Protein AF-A0A2G2WI72-F1 (afdb_monomer_lite)

InterPro domains:
  IPR027417 P-loop containing nucleoside triphosphate hydrolase [G3DSA:3.40.50.300] (1-99)
  IPR027417 P-loop containing nucleoside triphosphate hydrolase [SSF52540] (13-87)
  IPR039904 TPR and ankyrin repeat-containing protein 1 [PTHR21529] (2-88)
  IPR041679 DNA2/NAM7 helicase-like, C-terminal [PF13087] (6-86)
  IPR047187 Upf1-like, C-terminal helicase domain [cd18808] (2-86)

Radius of gyration: 16.81 Å; chains: 1; bounding box: 55×26×48 Å

Organism: Capsicum baccatum (NCBI:txid33114)

Sequence (101 aa):
MEDVGHSRRNMVEVALVMKMVHNLFKAWSGSRKKLNIGVISPYTAQVLAIKGKLGRRYNDLENFEVKVKSVDGFQGREEDIILISTGSALSMDSWQQANIN

Structure (mmCIF, N/CA/C/O backbone):
data_AF-A0A2G2WI72-F1
#
_entry.id   AF-A0A2G2WI72-F1
#
loop_
_atom_site.group_PDB
_atom_site.id
_atom_site.type_symbol
_atom_site.label_atom_id
_atom_site.label_alt_id
_atom_site.label_comp_id
_atom_site.label_asym_id
_atom_site.label_entity_id
_atom_site.label_seq_id
_atom_site.pdbx_PDB_ins_code
_atom_site.Cartn_x
_atom_site.Cartn_y
_atom_site.Cartn_z
_atom_site.occupancy
_atom_site.B_iso_or_equiv
_atom_site.auth_seq_id
_atom_site.auth_comp_id
_atom_site.auth_asym_id
_atom_site.auth_atom_id
_atom_site.pdbx_PDB_model_num
ATOM 1 N N . MET A 1 1 ? 10.439 4.820 -34.956 1.00 37.31 1 MET A N 1
ATOM 2 C CA . MET A 1 1 ? 11.045 5.398 -33.738 1.00 37.31 1 MET A CA 1
ATOM 3 C C . MET A 1 1 ? 10.361 4.730 -32.563 1.00 37.31 1 MET A C 1
ATOM 5 O O . MET A 1 1 ? 9.339 5.207 -32.094 1.00 37.31 1 MET A O 1
ATOM 9 N N . GLU A 1 2 ? 10.859 3.556 -32.195 1.00 42.09 2 GLU A N 1
ATOM 10 C CA . GLU A 1 2 ? 10.332 2.727 -31.114 1.00 42.09 2 GLU A CA 1
ATOM 11 C C . GLU A 1 2 ? 11.452 2.593 -30.093 1.00 42.09 2 GLU A C 1
ATOM 13 O O . GLU A 1 2 ? 12.451 1.943 -30.376 1.00 42.09 2 GLU A O 1
ATOM 18 N N . ASP A 1 3 ? 11.318 3.263 -28.952 1.00 46.31 3 ASP A N 1
ATOM 19 C CA . ASP A 1 3 ? 12.172 2.995 -27.795 1.00 46.31 3 ASP A CA 1
ATOM 20 C C . ASP A 1 3 ? 11.423 3.355 -26.502 1.00 46.31 3 ASP A C 1
ATOM 22 O O . ASP A 1 3 ? 11.771 4.256 -25.740 1.00 46.31 3 ASP A O 1
ATOM 26 N N . VAL A 1 4 ? 10.287 2.683 -26.288 1.00 47.56 4 VAL A N 1
ATOM 27 C CA . VAL A 1 4 ? 9.626 2.660 -24.978 1.00 47.56 4 VAL A CA 1
ATOM 28 C C . VAL A 1 4 ? 10.180 1.448 -24.247 1.00 47.56 4 VAL A C 1
ATOM 30 O O . VAL A 1 4 ? 9.675 0.334 -24.382 1.00 47.56 4 VAL A O 1
ATOM 33 N N . GLY A 1 5 ? 11.263 1.689 -23.508 1.00 41.78 5 GLY A N 1
ATOM 34 C CA . GLY A 1 5 ? 12.007 0.694 -22.749 1.00 41.78 5 GLY A CA 1
ATOM 35 C C . GLY A 1 5 ? 11.109 -0.306 -22.020 1.00 41.78 5 GLY A C 1
ATOM 36 O O . GLY A 1 5 ? 10.225 0.048 -21.232 1.00 41.78 5 GLY A O 1
ATOM 37 N N . HIS A 1 6 ? 11.369 -1.584 -22.284 1.00 44.88 6 HIS A N 1
ATOM 38 C CA . HIS A 1 6 ? 10.721 -2.742 -21.684 1.00 44.88 6 HIS A CA 1
ATOM 39 C C . HIS A 1 6 ? 11.044 -2.847 -20.182 1.00 44.88 6 HIS A C 1
ATOM 41 O O . HIS A 1 6 ? 11.781 -3.729 -19.746 1.00 44.88 6 HIS A O 1
ATOM 47 N N . SER A 1 7 ? 10.489 -1.962 -19.351 1.00 56.22 7 SER A N 1
ATOM 48 C CA . SER A 1 7 ? 10.547 -2.124 -17.897 1.00 56.22 7 SER A CA 1
ATOM 49 C C . SER A 1 7 ? 9.725 -3.361 -17.517 1.00 56.22 7 SER A C 1
ATOM 51 O O . SER A 1 7 ? 8.489 -3.353 -17.538 1.00 56.22 7 SER A O 1
ATOM 53 N N . ARG A 1 8 ? 10.424 -4.467 -17.234 1.00 61.47 8 ARG A N 1
ATOM 54 C CA . ARG A 1 8 ? 9.830 -5.740 -16.814 1.00 61.47 8 ARG A CA 1
ATOM 55 C C . ARG A 1 8 ? 9.110 -5.529 -15.483 1.00 61.47 8 ARG A C 1
ATOM 57 O O . ARG A 1 8 ? 9.735 -5.304 -14.452 1.00 61.47 8 ARG A O 1
ATOM 64 N N . ARG A 1 9 ? 7.780 -5.609 -15.495 1.00 67.38 9 ARG A N 1
ATOM 65 C CA . ARG A 1 9 ? 6.971 -5.625 -14.270 1.00 67.38 9 ARG A CA 1
ATOM 66 C C . ARG A 1 9 ? 7.008 -7.029 -13.684 1.00 67.38 9 ARG A C 1
ATOM 68 O O . ARG A 1 9 ? 6.694 -7.991 -14.388 1.00 67.38 9 ARG A O 1
ATOM 75 N N . ASN A 1 10 ? 7.353 -7.159 -12.408 1.00 79.06 10 ASN A N 1
ATOM 76 C CA . ASN A 1 10 ? 7.315 -8.453 -11.741 1.00 79.06 10 ASN A CA 1
ATOM 77 C C . ASN A 1 10 ? 5.885 -8.741 -11.270 1.00 79.06 10 ASN A C 1
ATOM 79 O O . ASN A 1 10 ? 5.464 -8.309 -10.196 1.00 79.06 10 ASN A O 1
ATOM 83 N N . MET A 1 11 ? 5.126 -9.477 -12.084 1.00 83.25 11 MET A N 1
ATOM 84 C CA . MET A 1 11 ? 3.727 -9.805 -11.793 1.00 83.25 11 MET A CA 1
ATOM 85 C C . MET A 1 11 ? 3.552 -10.725 -10.574 1.00 83.25 11 MET A C 1
ATOM 87 O O . MET A 1 11 ? 2.465 -10.728 -9.989 1.00 83.25 11 MET A O 1
ATOM 91 N N . VAL A 1 12 ? 4.599 -11.456 -10.165 1.00 84.38 12 VAL A N 1
ATOM 92 C CA . VAL A 1 12 ? 4.614 -12.240 -8.918 1.00 84.38 12 VAL A CA 1
ATOM 93 C C . VAL A 1 12 ? 4.614 -11.300 -7.718 1.00 84.38 12 VAL A C 1
ATOM 95 O O . VAL A 1 12 ? 3.766 -11.433 -6.838 1.00 84.38 12 VAL A O 1
ATOM 98 N N . GLU A 1 13 ? 5.488 -10.292 -7.720 1.00 82.94 13 GLU A N 1
ATOM 99 C CA . GLU A 1 13 ? 5.491 -9.258 -6.679 1.00 82.94 13 GLU A CA 1
ATOM 100 C C . GLU A 1 13 ? 4.167 -8.495 -6.639 1.00 82.94 13 GLU A C 1
ATOM 102 O O . GLU A 1 13 ? 3.620 -8.286 -5.560 1.00 82.94 13 GLU A O 1
ATOM 107 N N . VAL A 1 14 ? 3.588 -8.150 -7.797 1.00 86.50 14 VAL A N 1
ATOM 108 C CA . VAL A 1 14 ? 2.257 -7.521 -7.83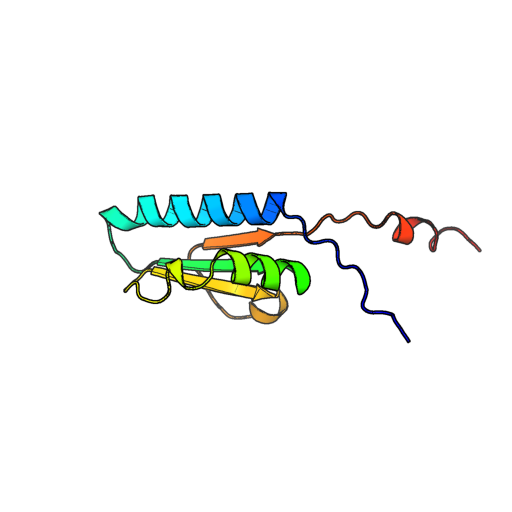9 1.00 86.50 14 VAL A CA 1
ATOM 109 C C . VAL A 1 14 ? 1.217 -8.422 -7.165 1.00 86.50 14 VAL A C 1
ATOM 111 O O . VAL A 1 14 ? 0.426 -7.946 -6.355 1.00 86.50 14 VAL A O 1
ATOM 114 N N . ALA A 1 15 ? 1.198 -9.723 -7.470 1.00 88.81 15 ALA A N 1
ATOM 115 C CA . ALA A 1 15 ? 0.261 -10.659 -6.848 1.00 88.81 15 ALA A CA 1
ATOM 116 C C . ALA A 1 1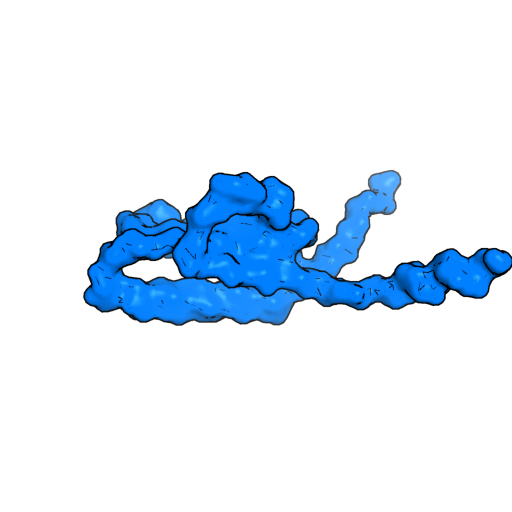5 ? 0.467 -10.761 -5.327 1.00 88.81 15 ALA A C 1
ATOM 118 O O . ALA A 1 15 ? -0.510 -10.802 -4.576 1.00 88.81 15 ALA A O 1
ATOM 119 N N . LEU A 1 16 ? 1.721 -10.747 -4.873 1.00 89.50 16 LEU A N 1
ATOM 120 C CA . LEU A 1 16 ? 2.061 -10.773 -3.458 1.00 89.50 16 LEU A CA 1
ATOM 121 C C . LEU A 1 16 ? 1.603 -9.493 -2.741 1.00 89.50 16 LEU A C 1
ATOM 123 O O . LEU A 1 16 ? 0.942 -9.594 -1.710 1.00 89.50 16 LEU A O 1
ATOM 127 N N . VAL A 1 17 ? 1.861 -8.312 -3.312 1.00 91.00 17 VAL A N 1
ATOM 128 C CA . VAL A 1 17 ? 1.371 -7.022 -2.791 1.00 91.00 17 VAL A CA 1
ATOM 129 C C . VAL A 1 17 ? -0.150 -7.046 -2.657 1.00 91.00 17 VAL A C 1
ATOM 131 O O . VAL A 1 17 ? -0.684 -6.725 -1.597 1.00 91.00 17 VAL A O 1
ATOM 134 N N . MET A 1 18 ? -0.863 -7.501 -3.691 1.00 93.69 18 MET A N 1
ATOM 135 C CA . MET A 1 18 ? -2.324 -7.610 -3.645 1.00 93.69 18 MET A CA 1
ATOM 136 C C . MET A 1 18 ? -2.804 -8.546 -2.526 1.00 93.69 18 MET A C 1
ATOM 138 O O . MET A 1 18 ? -3.778 -8.230 -1.841 1.00 93.69 18 MET A O 1
ATOM 142 N N . LYS A 1 19 ? -2.116 -9.676 -2.315 1.00 93.44 19 LYS A N 1
ATOM 143 C CA . LYS A 1 19 ? -2.412 -10.618 -1.226 1.00 93.44 19 LYS A CA 1
ATOM 144 C C . LYS A 1 19 ? -2.169 -9.987 0.147 1.00 93.44 19 LYS A C 1
ATOM 146 O O . LYS A 1 19 ? -3.005 -10.146 1.032 1.00 93.44 19 LYS A O 1
ATOM 151 N N . MET A 1 20 ? -1.069 -9.253 0.324 1.00 93.50 20 MET A N 1
ATOM 152 C CA . MET A 1 20 ? -0.769 -8.561 1.582 1.00 93.50 20 MET A CA 1
ATOM 153 C C . MET A 1 20 ? -1.824 -7.502 1.903 1.00 93.50 20 MET A C 1
ATOM 155 O O . MET A 1 20 ? -2.396 -7.534 2.989 1.00 93.50 20 MET A O 1
ATOM 159 N N . VAL A 1 21 ? -2.154 -6.629 0.944 1.00 94.50 21 VAL A N 1
ATOM 160 C CA . VAL A 1 21 ? -3.193 -5.601 1.128 1.00 94.50 21 VAL A CA 1
ATOM 161 C C . VAL A 1 21 ? -4.540 -6.241 1.472 1.00 94.50 21 VAL A C 1
ATOM 163 O O . VAL A 1 21 ? -5.235 -5.773 2.370 1.00 94.50 21 VAL A O 1
ATOM 166 N N . HIS A 1 22 ? -4.901 -7.345 0.813 1.00 95.06 22 HIS A N 1
ATOM 167 C CA . HIS A 1 22 ? -6.134 -8.066 1.129 1.00 95.06 22 HIS A CA 1
ATOM 168 C C . HIS A 1 22 ? -6.133 -8.653 2.551 1.00 95.06 22 HIS A C 1
ATOM 170 O O . HIS A 1 22 ? -7.134 -8.559 3.258 1.00 95.06 22 HIS A O 1
ATOM 176 N N . ASN A 1 23 ? -5.018 -9.229 2.999 1.00 94.69 23 ASN A N 1
ATOM 177 C CA . ASN A 1 23 ? -4.903 -9.754 4.359 1.00 94.69 23 ASN A CA 1
ATOM 178 C C . ASN A 1 23 ? -4.997 -8.642 5.412 1.00 94.69 23 ASN A C 1
ATOM 180 O O . ASN A 1 23 ? -5.677 -8.820 6.422 1.00 94.69 23 ASN A O 1
ATOM 184 N N . LEU A 1 24 ? -4.373 -7.489 5.153 1.00 93.44 24 LEU A N 1
ATOM 185 C CA . LEU A 1 24 ? -4.477 -6.309 6.012 1.00 93.44 24 LEU A CA 1
ATOM 186 C C . LEU A 1 24 ? -5.915 -5.801 6.092 1.00 93.44 24 LEU A C 1
ATOM 188 O O . LEU A 1 24 ? -6.398 -5.533 7.186 1.00 93.44 24 LEU A O 1
ATOM 192 N N . PHE A 1 25 ? -6.631 -5.760 4.967 1.00 95.12 25 PHE A N 1
ATOM 193 C CA . PHE A 1 25 ? -8.055 -5.432 4.952 1.00 95.12 25 PHE A CA 1
ATOM 194 C C . PHE A 1 25 ? -8.878 -6.390 5.830 1.00 95.12 25 PHE A C 1
ATOM 196 O O . PHE A 1 25 ? -9.689 -5.946 6.644 1.00 95.12 25 PHE A O 1
ATOM 203 N N . LYS A 1 26 ? -8.640 -7.707 5.728 1.00 95.19 26 LYS A N 1
ATOM 204 C CA . LYS A 1 26 ? -9.331 -8.696 6.572 1.00 95.19 26 LYS A CA 1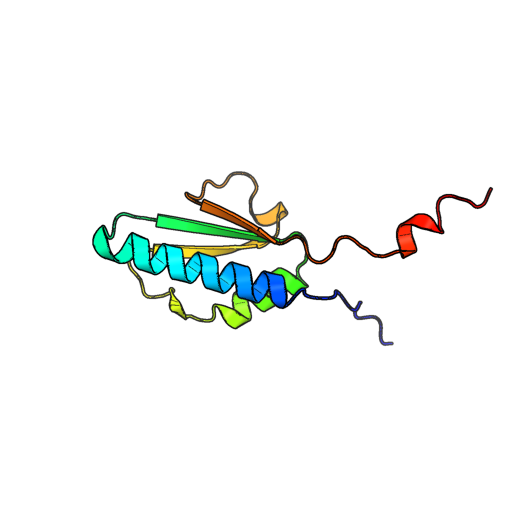
ATOM 205 C C . LYS A 1 26 ? -9.056 -8.468 8.059 1.00 95.19 26 LYS A C 1
ATOM 207 O O . LYS A 1 26 ? -9.998 -8.489 8.845 1.00 95.19 26 LYS A O 1
ATOM 212 N N . ALA A 1 27 ? -7.804 -8.219 8.438 1.00 92.81 27 ALA A N 1
ATOM 213 C CA . ALA A 1 27 ? -7.434 -7.947 9.827 1.00 92.81 27 ALA A CA 1
ATOM 214 C C . ALA A 1 27 ? -8.029 -6.623 10.344 1.00 92.81 27 ALA A C 1
ATOM 216 O O . ALA A 1 27 ? -8.553 -6.563 11.455 1.00 92.81 27 ALA A O 1
ATOM 217 N N . TRP A 1 28 ? -8.006 -5.575 9.519 1.00 94.31 28 TRP A N 1
ATOM 218 C CA . TRP A 1 28 ? -8.582 -4.267 9.825 1.00 94.31 28 TRP A CA 1
ATOM 219 C C . TRP A 1 28 ? -10.099 -4.322 10.046 1.00 94.31 28 TRP A C 1
ATOM 221 O O . TRP A 1 28 ? -10.613 -3.635 10.930 1.00 94.31 28 TRP A O 1
ATOM 231 N N . SER A 1 29 ? -10.810 -5.173 9.296 1.00 91.06 29 SER A N 1
ATOM 232 C CA . SER A 1 29 ? -12.280 -5.208 9.268 1.00 91.06 29 SER A CA 1
ATOM 233 C C . SER A 1 29 ? -12.956 -5.399 10.634 1.00 91.06 29 SER A C 1
ATOM 235 O O . SER A 1 29 ? -14.086 -4.943 10.811 1.00 91.06 29 SER A O 1
ATOM 237 N N . GLY A 1 30 ? -12.265 -6.020 11.599 1.00 89.81 30 GLY A N 1
ATOM 238 C CA . GLY A 1 30 ? -12.763 -6.213 12.961 1.00 89.81 30 GLY A CA 1
ATOM 239 C C . GLY A 1 30 ? -12.617 -4.995 13.879 1.00 89.81 30 GLY A C 1
ATOM 240 O O . GLY A 1 30 ? -13.437 -4.823 14.773 1.00 89.81 30 GLY A O 1
ATOM 241 N N . SER A 1 31 ? -11.60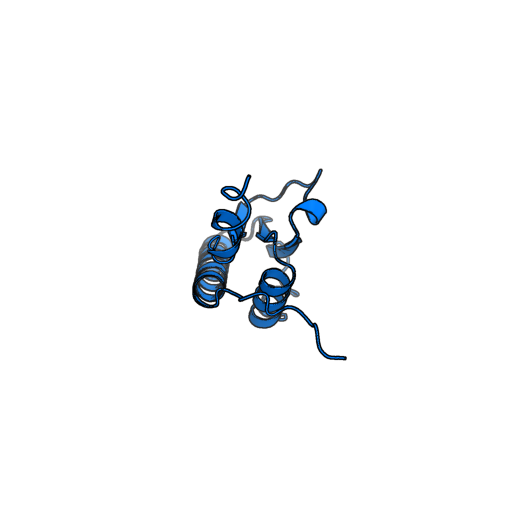4 -4.141 13.675 1.00 90.50 31 SER A N 1
ATOM 242 C CA . SER A 1 31 ? -11.365 -2.962 14.528 1.00 90.50 31 SER A CA 1
ATOM 243 C C . SER A 1 31 ? -11.844 -1.653 13.902 1.00 90.50 31 SER A C 1
ATOM 245 O O . SER A 1 31 ? -12.222 -0.740 14.633 1.00 90.50 31 SER A O 1
ATOM 247 N N . ARG A 1 32 ? -11.798 -1.551 12.564 1.00 91.19 32 ARG A N 1
ATOM 248 C CA . ARG A 1 32 ? -12.133 -0.362 11.757 1.00 91.19 32 ARG A CA 1
ATOM 249 C C . ARG A 1 32 ? -11.460 0.944 12.201 1.00 91.19 32 ARG A C 1
ATOM 251 O O . ARG A 1 32 ? -11.914 2.029 11.846 1.00 91.19 32 ARG A O 1
ATOM 258 N N . LYS A 1 33 ? -10.366 0.859 12.961 1.00 92.31 33 LYS A N 1
ATOM 259 C CA . LYS A 1 33 ? -9.531 2.020 13.290 1.00 92.31 33 LYS A CA 1
ATOM 260 C C . LYS A 1 33 ? -8.835 2.516 12.029 1.00 92.31 33 LYS A C 1
ATOM 262 O O . LYS A 1 33 ? -8.541 1.714 11.150 1.00 92.31 33 LYS A O 1
ATOM 267 N N . LYS A 1 34 ? -8.551 3.816 11.949 1.00 93.75 34 LYS A N 1
ATOM 268 C CA . LYS A 1 34 ? -7.843 4.398 10.802 1.00 93.75 34 LYS A CA 1
ATOM 269 C C . LYS A 1 34 ? -6.561 3.616 10.500 1.00 93.75 34 LYS A C 1
ATOM 271 O O . LYS A 1 34 ? -5.746 3.423 11.397 1.00 93.75 34 LYS A O 1
ATOM 276 N N . LEU A 1 35 ? -6.423 3.172 9.253 1.00 93.06 35 LEU A N 1
ATOM 277 C CA . LEU A 1 35 ? -5.250 2.475 8.743 1.00 93.06 35 LEU A CA 1
ATOM 278 C C . LEU A 1 35 ? -4.901 3.008 7.352 1.00 93.06 35 LEU A C 1
ATOM 280 O O . LEU A 1 35 ? -5.723 2.957 6.435 1.00 93.06 35 LEU A O 1
ATOM 284 N N . ASN A 1 36 ? -3.671 3.488 7.202 1.00 92.31 36 ASN A N 1
ATOM 285 C CA . ASN A 1 36 ? -3.127 4.027 5.963 1.00 92.31 36 ASN A CA 1
ATOM 286 C C . ASN A 1 36 ? -1.976 3.131 5.490 1.00 92.31 36 ASN A C 1
ATOM 288 O O . ASN A 1 36 ? -1.003 2.901 6.209 1.00 92.31 36 ASN A O 1
ATOM 292 N N . ILE A 1 37 ? -2.100 2.583 4.284 1.00 92.25 37 ILE A N 1
ATOM 293 C CA . ILE A 1 37 ? -1.134 1.652 3.700 1.00 92.25 37 ILE A CA 1
ATOM 294 C C . ILE A 1 37 ? -0.441 2.337 2.528 1.00 92.25 37 ILE A C 1
ATOM 296 O O . ILE A 1 37 ? -1.065 2.678 1.520 1.00 92.25 37 ILE A O 1
ATOM 300 N N . GLY A 1 38 ? 0.877 2.456 2.624 1.00 91.12 38 GLY A N 1
ATOM 301 C CA . GLY A 1 38 ? 1.746 2.876 1.540 1.00 91.12 38 GLY A CA 1
ATOM 302 C C . GLY A 1 38 ? 2.315 1.692 0.767 1.00 91.12 38 GLY A C 1
ATOM 303 O O . GLY A 1 38 ? 2.912 0.783 1.335 1.00 91.12 38 GLY A O 1
ATOM 304 N N . VAL A 1 39 ? 2.192 1.711 -0.556 1.00 89.44 39 VAL A N 1
ATOM 305 C CA . VAL A 1 39 ? 2.896 0.798 -1.460 1.00 89.44 39 VAL A CA 1
ATOM 306 C C . VAL A 1 39 ? 3.857 1.607 -2.320 1.00 89.44 39 VAL A C 1
ATOM 308 O O . VAL A 1 39 ? 3.446 2.528 -3.031 1.00 89.44 39 VAL A O 1
ATOM 311 N N . ILE A 1 40 ? 5.136 1.246 -2.269 1.00 87.50 40 ILE A N 1
ATOM 312 C CA . ILE A 1 40 ? 6.228 1.972 -2.911 1.00 87.50 40 ILE A CA 1
ATOM 313 C C . ILE A 1 40 ? 6.931 1.066 -3.916 1.00 87.50 40 ILE A C 1
ATOM 315 O O . ILE A 1 40 ? 7.211 -0.103 -3.645 1.00 87.50 40 ILE A O 1
ATOM 319 N N . SER A 1 41 ? 7.254 1.612 -5.084 1.00 82.88 41 SER A N 1
ATOM 320 C CA . SER A 1 41 ? 8.170 0.964 -6.022 1.00 82.88 41 SER A CA 1
ATOM 321 C C . SER A 1 41 ? 9.029 1.997 -6.751 1.00 82.88 41 SER A C 1
ATOM 323 O O . SER A 1 41 ? 8.493 3.024 -7.166 1.00 82.88 41 SER A O 1
ATOM 325 N N . PRO A 1 42 ? 10.336 1.754 -6.960 1.00 76.88 42 PRO A N 1
ATOM 326 C CA . PRO A 1 42 ? 11.177 2.652 -7.753 1.00 76.88 42 PRO A CA 1
ATOM 327 C C . PRO A 1 42 ? 10.814 2.631 -9.247 1.00 76.88 42 PRO A C 1
ATOM 329 O O . PRO A 1 42 ? 11.168 3.546 -9.981 1.00 76.88 42 PRO A O 1
ATOM 332 N N . TYR A 1 43 ? 10.078 1.615 -9.710 1.00 82.56 43 TYR A N 1
ATOM 333 C CA . TYR A 1 43 ? 9.746 1.447 -11.122 1.00 82.56 43 TYR A CA 1
ATOM 334 C C . TYR A 1 43 ? 8.320 1.914 -11.424 1.00 82.56 43 TYR A C 1
ATOM 336 O O . TYR A 1 43 ? 7.342 1.302 -10.985 1.00 82.56 43 TYR A O 1
ATOM 344 N N . THR A 1 44 ? 8.184 2.939 -12.271 1.00 82.75 44 THR A N 1
ATOM 345 C CA . THR A 1 44 ? 6.881 3.458 -12.735 1.00 82.75 44 THR A CA 1
ATOM 346 C C . THR A 1 44 ? 5.994 2.357 -13.309 1.00 82.75 44 THR A C 1
ATOM 348 O O . THR A 1 44 ? 4.790 2.315 -13.053 1.00 82.75 44 THR A O 1
ATOM 351 N N . ALA A 1 45 ? 6.580 1.411 -14.045 1.00 84.50 45 ALA A N 1
ATOM 352 C CA . ALA A 1 45 ? 5.848 0.280 -14.588 1.00 84.50 45 ALA A CA 1
ATOM 353 C C . ALA A 1 45 ? 5.181 -0.542 -13.466 1.00 84.50 45 ALA A C 1
ATOM 355 O O . ALA A 1 45 ? 3.981 -0.814 -13.534 1.00 84.50 45 ALA A O 1
ATOM 356 N N . GLN A 1 46 ? 5.909 -0.875 -12.403 1.00 82.94 46 GLN A N 1
ATOM 357 C CA . GLN A 1 46 ? 5.379 -1.646 -11.279 1.00 82.94 46 GLN A CA 1
ATOM 358 C C . GLN A 1 46 ? 4.275 -0.877 -10.533 1.00 82.94 46 GLN A C 1
ATOM 360 O O . GLN A 1 46 ? 3.219 -1.446 -10.256 1.00 82.94 46 GLN A O 1
ATOM 365 N N . VAL A 1 47 ? 4.456 0.433 -10.310 1.00 88.62 47 VAL A N 1
ATOM 366 C CA . VAL A 1 47 ? 3.419 1.318 -9.740 1.00 88.62 47 VAL A CA 1
ATOM 367 C C . VAL A 1 47 ? 2.124 1.234 -10.550 1.00 88.62 47 VAL A C 1
ATOM 369 O O . VAL A 1 47 ? 1.048 1.047 -9.979 1.00 88.62 47 VAL A O 1
ATOM 372 N N . LEU A 1 48 ? 2.213 1.332 -11.880 1.00 89.75 48 LEU A N 1
ATOM 373 C CA . LEU A 1 48 ? 1.047 1.257 -12.761 1.00 89.75 48 LEU A CA 1
ATOM 374 C C . LEU A 1 48 ? 0.362 -0.114 -12.712 1.00 89.75 48 LEU A C 1
ATOM 376 O O . LEU A 1 48 ? -0.865 -0.167 -12.686 1.00 89.75 48 LEU A O 1
ATOM 380 N N . ALA A 1 49 ? 1.114 -1.218 -12.648 1.00 89.88 49 ALA A N 1
ATOM 381 C CA . ALA A 1 49 ? 0.505 -2.546 -12.536 1.00 89.88 49 ALA A CA 1
ATOM 382 C C . ALA A 1 49 ? -0.192 -2.770 -11.194 1.00 89.88 49 ALA A C 1
ATOM 384 O O . ALA A 1 49 ? -1.284 -3.340 -11.169 1.00 89.88 49 ALA A O 1
ATOM 385 N N . ILE A 1 50 ? 0.399 -2.305 -10.091 1.00 90.56 50 ILE A N 1
ATOM 386 C CA . ILE A 1 50 ? -0.231 -2.399 -8.772 1.00 90.56 50 ILE A CA 1
ATOM 387 C C . ILE A 1 50 ? -1.506 -1.551 -8.751 1.00 90.56 50 ILE A C 1
ATOM 389 O O . ILE A 1 50 ? -2.559 -2.072 -8.394 1.00 90.56 50 ILE A O 1
ATOM 393 N N . LYS A 1 51 ? -1.457 -0.292 -9.214 1.00 93.00 51 LYS A N 1
ATOM 394 C CA . LYS A 1 51 ? -2.654 0.562 -9.336 1.00 93.00 51 LYS A CA 1
ATOM 395 C C . LYS A 1 51 ? -3.734 -0.082 -10.204 1.00 93.00 51 LYS A C 1
ATOM 397 O O . LYS A 1 51 ? -4.895 -0.105 -9.808 1.00 93.00 51 LYS A O 1
ATOM 402 N N . GLY A 1 52 ? -3.353 -0.648 -11.349 1.00 93.50 52 GLY A N 1
ATOM 403 C CA . GLY A 1 52 ? -4.275 -1.337 -12.250 1.00 93.50 52 GLY A CA 1
ATOM 404 C C . GLY A 1 52 ? -4.954 -2.545 -11.601 1.00 93.50 52 GLY A C 1
ATOM 405 O O . GLY A 1 52 ? -6.164 -2.706 -11.732 1.00 93.50 52 GLY A O 1
ATOM 406 N N . LYS A 1 53 ? -4.211 -3.368 -10.846 1.00 92.44 53 LYS A N 1
ATOM 407 C CA . LYS A 1 53 ? -4.787 -4.516 -10.121 1.00 92.44 53 LYS A CA 1
ATOM 408 C C . LYS A 1 53 ? -5.619 -4.115 -8.905 1.00 92.44 53 LYS A C 1
ATOM 410 O O . LYS A 1 53 ? -6.598 -4.798 -8.597 1.00 92.44 53 LYS A O 1
ATOM 415 N N . LEU A 1 54 ? -5.231 -3.046 -8.213 1.00 93.56 54 LEU A N 1
ATOM 416 C CA . LEU A 1 54 ? -5.978 -2.495 -7.085 1.00 93.56 54 LEU A CA 1
ATOM 417 C C . LEU A 1 54 ? -7.321 -1.926 -7.548 1.00 93.56 54 LEU A C 1
ATOM 419 O O . LEU A 1 54 ? -8.348 -2.149 -6.903 1.00 93.56 54 LEU A O 1
ATOM 423 N N . GLY A 1 55 ? -7.317 -1.252 -8.700 1.00 93.06 55 GLY A N 1
ATOM 424 C CA . GLY A 1 55 ? -8.491 -0.601 -9.257 1.00 93.06 55 GLY A CA 1
ATOM 425 C C . GLY A 1 55 ? -9.082 0.382 -8.250 1.00 93.06 55 GLY A C 1
ATOM 426 O O . GLY A 1 55 ? -8.372 1.228 -7.714 1.00 93.06 55 GLY A O 1
ATOM 427 N N . ARG A 1 56 ? -10.385 0.244 -7.983 1.00 92.25 56 ARG A N 1
ATOM 428 C CA . ARG A 1 56 ? -11.124 1.057 -7.002 1.00 92.25 56 ARG A CA 1
ATOM 429 C C . ARG A 1 56 ? -11.551 0.276 -5.755 1.00 92.25 56 ARG A C 1
ATOM 431 O O . ARG A 1 56 ? -12.395 0.753 -5.010 1.00 92.25 56 ARG A O 1
ATOM 438 N N . ARG A 1 57 ? -10.998 -0.926 -5.528 1.00 91.62 57 ARG A N 1
ATOM 439 C CA . ARG A 1 57 ? -11.486 -1.879 -4.504 1.00 91.62 57 ARG A CA 1
ATOM 440 C C . ARG A 1 57 ? -11.612 -1.298 -3.095 1.00 91.62 57 ARG A C 1
ATOM 442 O O . ARG A 1 57 ? -12.420 -1.802 -2.326 1.00 91.62 57 ARG A O 1
ATOM 449 N N . TYR A 1 58 ? -10.799 -0.299 -2.761 1.00 92.69 58 TYR A N 1
ATOM 450 C CA . TYR A 1 58 ? -10.715 0.271 -1.417 1.00 92.69 58 TYR A CA 1
ATOM 451 C C . TYR A 1 58 ? -10.986 1.782 -1.386 1.00 92.69 58 TYR A C 1
ATOM 453 O O . TYR A 1 58 ? -10.709 2.418 -0.380 1.00 92.69 58 TYR A O 1
ATOM 461 N N . ASN A 1 59 ? -11.497 2.370 -2.474 1.00 89.06 59 ASN A N 1
ATOM 462 C CA . ASN A 1 59 ? -11.647 3.827 -2.575 1.00 89.06 59 ASN A CA 1
ATOM 463 C C . ASN A 1 59 ? -12.803 4.374 -1.728 1.00 89.06 59 ASN A C 1
ATOM 465 O O . ASN A 1 59 ? -12.726 5.508 -1.270 1.00 89.06 59 ASN A O 1
ATOM 469 N N . ASP A 1 60 ? -13.846 3.569 -1.523 1.00 90.31 60 ASP A N 1
ATOM 470 C CA . ASP A 1 60 ? -15.076 3.982 -0.833 1.00 90.31 60 ASP A CA 1
ATOM 471 C C . ASP A 1 60 ? -15.104 3.513 0.634 1.00 90.31 60 ASP A C 1
ATOM 473 O O . ASP A 1 60 ? -16.156 3.468 1.270 1.00 90.31 60 ASP A O 1
ATOM 477 N N . LEU A 1 61 ? -13.948 3.109 1.172 1.00 91.38 61 LEU A N 1
ATOM 478 C CA . LEU A 1 61 ? -13.825 2.652 2.551 1.00 91.38 61 LEU A CA 1
ATOM 479 C C . LEU A 1 61 ? -13.414 3.802 3.462 1.00 91.38 61 LEU A C 1
ATOM 481 O O . LEU A 1 61 ? -12.323 4.359 3.354 1.00 91.38 61 LEU A O 1
ATOM 485 N N . GLU A 1 62 ? -14.271 4.106 4.428 1.00 91.62 62 GLU A N 1
ATOM 486 C CA . GLU A 1 62 ? -13.905 5.000 5.516 1.00 91.62 62 GLU A CA 1
ATOM 487 C C . GLU A 1 62 ? -12.838 4.335 6.401 1.00 91.62 62 GLU A C 1
ATOM 489 O O . GLU A 1 62 ? -12.945 3.154 6.740 1.00 91.62 62 GLU A O 1
ATOM 494 N N . ASN A 1 63 ? -11.811 5.095 6.796 1.00 94.19 63 ASN A N 1
ATOM 495 C CA . ASN A 1 63 ? -10.739 4.660 7.703 1.00 94.19 63 ASN A CA 1
ATOM 496 C C . ASN A 1 63 ? -9.815 3.540 7.180 1.00 94.19 63 ASN A C 1
ATOM 498 O O . ASN A 1 63 ? -9.020 3.011 7.960 1.00 94.19 63 ASN A O 1
ATOM 502 N N . PHE A 1 64 ? -9.856 3.219 5.884 1.00 95.25 64 PHE A N 1
ATOM 503 C CA . PHE A 1 64 ? -8.908 2.308 5.238 1.00 95.25 64 PHE A CA 1
ATOM 504 C C . PHE A 1 64 ? -8.430 2.894 3.911 1.00 95.25 64 PHE A C 1
ATOM 506 O O . PHE A 1 64 ? -9.169 2.911 2.930 1.00 95.25 64 PHE A O 1
ATOM 513 N N . GLU A 1 65 ? -7.182 3.356 3.865 1.00 94.00 65 GLU A N 1
ATOM 514 C CA . GLU A 1 65 ? -6.613 3.995 2.678 1.00 94.00 65 GLU A CA 1
ATOM 515 C C . GLU A 1 65 ? -5.409 3.207 2.151 1.00 94.00 65 GLU A C 1
ATOM 517 O O . GLU A 1 65 ? -4.540 2.793 2.916 1.00 94.00 65 GLU A O 1
ATOM 522 N N . VAL A 1 66 ? -5.329 3.022 0.829 1.00 93.62 66 VAL A N 1
ATOM 523 C CA . VAL A 1 66 ? -4.175 2.397 0.164 1.00 93.62 66 VAL A CA 1
ATOM 524 C C . VAL A 1 66 ? -3.622 3.340 -0.899 1.00 93.62 66 VAL A C 1
ATOM 526 O O . VAL A 1 66 ? -4.276 3.612 -1.907 1.00 93.62 66 VAL A O 1
ATOM 529 N N . LYS A 1 67 ? -2.385 3.806 -0.716 1.00 91.31 67 LYS A N 1
ATOM 530 C CA . LYS A 1 67 ? -1.684 4.693 -1.653 1.00 91.31 67 LYS A CA 1
ATOM 531 C C . LYS A 1 67 ? -0.545 3.957 -2.338 1.00 91.31 67 LYS A C 1
ATOM 533 O O . LYS A 1 67 ? 0.330 3.415 -1.680 1.00 91.31 67 LYS A O 1
ATOM 538 N N . VAL A 1 68 ? -0.495 4.017 -3.667 1.00 88.81 68 VAL A N 1
ATOM 539 C CA . VAL A 1 68 ? 0.603 3.445 -4.465 1.00 88.81 68 VAL A CA 1
ATOM 540 C C . VAL A 1 68 ? 1.396 4.574 -5.125 1.00 88.81 68 VAL A C 1
ATOM 542 O O . VAL A 1 68 ? 0.822 5.339 -5.910 1.00 88.81 68 VAL A O 1
ATOM 545 N N . LYS A 1 69 ? 2.694 4.712 -4.831 1.00 83.56 69 LYS A N 1
ATOM 546 C CA . LYS A 1 69 ? 3.543 5.788 -5.386 1.00 83.56 69 LYS A CA 1
ATOM 547 C C . LYS A 1 69 ? 4.969 5.309 -5.676 1.00 83.56 69 LYS A C 1
ATOM 549 O O . LYS A 1 69 ? 5.359 4.210 -5.289 1.00 83.56 69 LYS A O 1
ATOM 554 N N . SER A 1 70 ? 5.729 6.136 -6.391 1.00 77.19 70 SER A N 1
ATOM 555 C CA . SER A 1 70 ? 7.179 5.974 -6.516 1.00 77.19 70 SER A CA 1
ATOM 556 C C . SER A 1 70 ? 7.900 6.370 -5.223 1.00 77.19 70 SER A C 1
ATOM 558 O O . SER A 1 70 ? 7.307 7.034 -4.370 1.00 77.19 70 SER A O 1
ATOM 560 N N . VAL A 1 71 ? 9.172 5.973 -5.089 1.00 67.50 71 VAL A N 1
ATOM 561 C CA . VAL A 1 71 ? 10.034 6.283 -3.927 1.00 67.50 71 VAL A CA 1
ATOM 562 C C . VAL A 1 71 ? 10.139 7.794 -3.688 1.00 67.50 71 VAL A C 1
ATOM 564 O O . VAL A 1 71 ? 9.912 8.249 -2.570 1.00 67.50 71 VAL A O 1
ATOM 567 N N . ASP A 1 72 ? 10.354 8.585 -4.743 1.00 65.75 72 ASP A N 1
ATOM 568 C CA . ASP A 1 72 ? 10.407 10.056 -4.649 1.00 65.75 72 ASP A CA 1
ATOM 569 C C . ASP A 1 72 ? 9.070 10.652 -4.184 1.00 65.75 72 ASP A C 1
ATOM 571 O O . ASP A 1 72 ? 9.007 11.684 -3.523 1.00 65.75 72 ASP A O 1
ATOM 575 N N . GLY A 1 73 ? 7.969 9.948 -4.462 1.00 60.69 73 GLY A N 1
ATOM 576 C CA . GLY A 1 73 ? 6.635 10.292 -3.995 1.00 60.69 73 GLY A CA 1
ATOM 577 C C . GLY A 1 73 ? 6.379 9.971 -2.521 1.00 60.69 73 GLY A C 1
ATOM 578 O O . GLY A 1 73 ? 5.231 10.097 -2.096 1.00 60.69 73 GLY A O 1
ATOM 579 N N . PHE A 1 74 ? 7.369 9.544 -1.738 1.00 60.66 74 PHE A N 1
ATOM 580 C CA . PHE A 1 74 ? 7.196 9.169 -0.329 1.00 60.66 74 PHE A CA 1
ATOM 581 C C . PHE A 1 74 ? 8.024 9.987 0.669 1.00 60.66 74 PHE A C 1
ATOM 583 O O . PHE A 1 74 ? 7.853 9.813 1.873 1.00 60.66 74 PHE A O 1
ATOM 590 N N . GLN A 1 75 ? 8.857 10.921 0.208 1.00 63.47 75 GLN A N 1
ATOM 591 C CA . GLN A 1 75 ? 9.609 11.791 1.114 1.00 63.47 75 GLN A CA 1
ATOM 592 C C . GLN A 1 75 ? 8.661 12.673 1.949 1.00 63.47 75 GLN A C 1
ATOM 594 O O . GLN A 1 75 ? 7.795 13.360 1.405 1.00 63.47 75 GLN A O 1
ATOM 599 N N . GLY A 1 76 ? 8.813 12.630 3.278 1.00 63.75 76 GLY A N 1
ATOM 600 C CA . GLY A 1 76 ? 8.072 13.477 4.221 1.00 63.75 76 GLY A CA 1
ATOM 601 C C . GLY A 1 76 ? 6.628 13.055 4.520 1.00 63.75 76 GLY A C 1
ATOM 602 O O . GLY A 1 76 ? 5.855 13.882 4.998 1.00 63.75 76 GLY A O 1
ATOM 603 N N . ARG A 1 77 ? 6.231 11.806 4.228 1.00 62.97 77 ARG A N 1
ATOM 604 C CA . ARG A 1 77 ? 4.905 11.272 4.590 1.00 62.97 77 ARG A CA 1
ATOM 605 C C . ARG A 1 77 ? 5.008 10.009 5.434 1.00 62.97 77 ARG A C 1
ATOM 607 O O . ARG A 1 77 ? 5.771 9.109 5.101 1.00 62.97 77 ARG A O 1
ATOM 614 N N . GLU A 1 78 ? 4.193 9.945 6.480 1.00 68.12 78 GLU A N 1
ATOM 615 C CA . GLU A 1 78 ? 4.027 8.767 7.329 1.00 68.12 78 GLU A CA 1
ATOM 616 C C . GLU A 1 78 ? 2.849 7.928 6.821 1.00 68.12 78 GLU A C 1
ATOM 618 O O . GLU A 1 78 ? 1.779 8.455 6.513 1.00 68.12 78 GLU A O 1
ATOM 623 N N . GLU A 1 79 ? 3.056 6.620 6.719 1.00 73.62 79 GLU A N 1
ATOM 624 C CA . GLU A 1 79 ? 1.996 5.631 6.525 1.00 73.62 79 GLU A CA 1
ATOM 625 C C . GLU A 1 79 ? 2.180 4.556 7.601 1.00 73.62 79 GLU A C 1
ATOM 627 O O . GLU A 1 79 ? 3.309 4.287 8.019 1.00 73.62 79 GLU A O 1
ATOM 632 N N . ASP A 1 80 ? 1.093 3.916 8.029 1.00 62.09 80 ASP A N 1
ATOM 633 C CA . ASP A 1 80 ? 1.135 2.927 9.113 1.00 62.09 80 ASP A CA 1
ATOM 634 C C . ASP A 1 80 ? 1.856 1.636 8.677 1.00 62.09 80 ASP A C 1
ATOM 636 O O . ASP A 1 80 ? 2.451 0.932 9.494 1.00 62.09 80 ASP A O 1
ATOM 640 N N . ILE A 1 81 ? 1.803 1.310 7.378 1.00 74.12 81 ILE A N 1
ATOM 641 C CA . ILE A 1 81 ? 2.466 0.145 6.772 1.00 74.12 81 ILE A CA 1
ATOM 642 C C . ILE A 1 81 ? 3.057 0.534 5.416 1.00 74.12 81 ILE A C 1
ATOM 644 O O . ILE A 1 81 ? 2.345 1.069 4.567 1.00 74.12 81 ILE A O 1
ATOM 648 N N . ILE A 1 82 ? 4.329 0.191 5.176 1.00 71.06 82 ILE A N 1
ATOM 649 C CA . ILE A 1 82 ? 5.017 0.400 3.894 1.00 71.06 82 ILE A CA 1
ATOM 650 C C . ILE A 1 82 ? 5.359 -0.948 3.242 1.00 71.06 82 ILE A C 1
ATOM 652 O O . ILE A 1 82 ? 6.097 -1.752 3.808 1.00 71.06 82 ILE A O 1
ATOM 656 N N . LEU A 1 83 ? 4.857 -1.184 2.026 1.00 72.88 83 LEU A N 1
ATOM 657 C CA . LEU A 1 83 ? 5.202 -2.336 1.184 1.00 72.88 83 LEU A CA 1
ATOM 658 C C . LEU A 1 83 ? 6.129 -1.900 0.044 1.00 72.88 83 LEU A C 1
ATOM 660 O O . LEU A 1 83 ? 5.737 -1.075 -0.781 1.00 72.88 83 LEU A O 1
ATOM 664 N N . ILE A 1 84 ? 7.330 -2.478 -0.037 1.00 72.81 84 ILE A N 1
ATOM 665 C CA . ILE A 1 84 ? 8.327 -2.160 -1.071 1.00 72.81 84 ILE A CA 1
ATOM 666 C C . ILE A 1 84 ? 8.355 -3.279 -2.121 1.00 72.81 84 ILE A C 1
ATOM 668 O O . ILE A 1 84 ? 8.571 -4.440 -1.785 1.00 72.81 84 ILE A O 1
ATOM 672 N N . SER A 1 85 ? 8.158 -2.928 -3.396 1.00 63.78 85 SER A N 1
ATOM 673 C CA . SER A 1 85 ? 8.290 -3.848 -4.538 1.00 63.78 85 SER A CA 1
ATOM 674 C C . SER A 1 85 ? 9.441 -3.405 -5.438 1.00 63.78 85 SER A C 1
ATOM 676 O O . SER A 1 85 ? 9.334 -2.420 -6.176 1.00 63.78 85 SER A O 1
ATOM 678 N N . THR A 1 86 ? 10.559 -4.121 -5.360 1.00 63.66 86 THR A N 1
ATOM 679 C CA . THR A 1 86 ? 11.739 -3.921 -6.2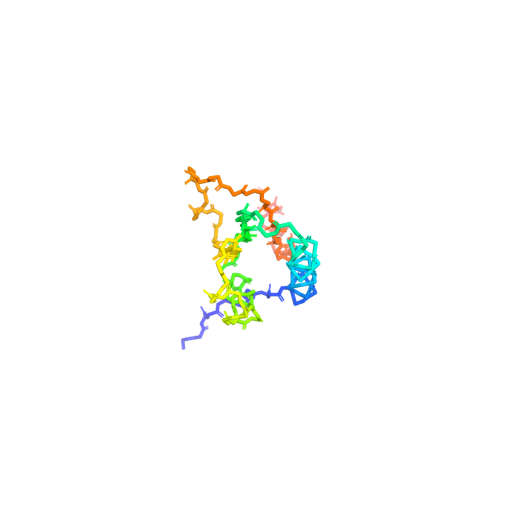01 1.00 63.66 86 THR A CA 1
ATOM 680 C C . THR A 1 86 ? 11.640 -4.862 -7.394 1.00 63.66 86 THR A C 1
ATOM 682 O O . THR A 1 86 ? 12.107 -5.996 -7.318 1.00 63.66 86 THR A O 1
ATOM 685 N N . GLY A 1 87 ? 11.026 -4.406 -8.49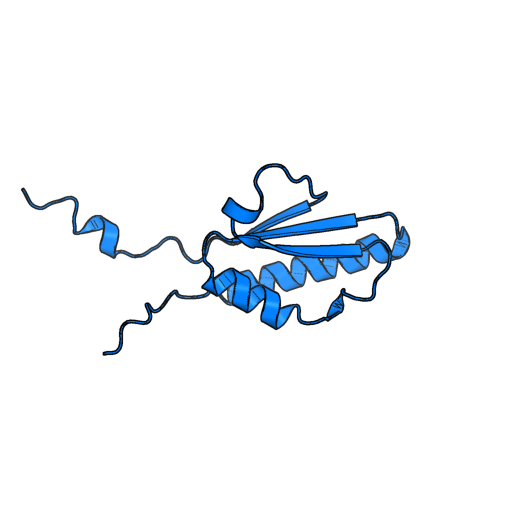2 1.00 62.44 87 GLY A N 1
ATOM 686 C CA . GLY A 1 87 ? 11.038 -5.158 -9.750 1.00 62.44 87 GLY A CA 1
ATOM 687 C C . GLY A 1 87 ? 12.447 -5.694 -10.036 1.00 62.44 87 GLY A C 1
ATOM 688 O O . GLY A 1 87 ? 13.410 -4.961 -9.852 1.00 62.44 87 GLY A O 1
ATOM 689 N N . SER A 1 88 ? 12.546 -6.985 -10.373 1.00 58.84 88 SER A N 1
ATOM 690 C CA . SER A 1 88 ? 13.789 -7.774 -10.484 1.00 58.84 88 SER A CA 1
ATOM 691 C C . SER A 1 88 ? 15.059 -6.934 -10.705 1.00 58.84 88 SER A C 1
ATOM 693 O O . SER A 1 88 ? 15.266 -6.407 -11.796 1.00 58.84 88 SER A O 1
ATOM 695 N N . ALA A 1 89 ? 15.928 -6.849 -9.695 1.00 50.47 89 ALA A N 1
ATOM 696 C CA . ALA A 1 89 ? 17.161 -6.052 -9.716 1.00 50.47 89 ALA A CA 1
ATOM 697 C C . ALA A 1 89 ? 18.289 -6.632 -10.603 1.00 50.47 89 ALA A C 1
ATOM 699 O O . ALA A 1 89 ? 19.464 -6.393 -10.351 1.00 50.47 89 ALA A O 1
ATOM 700 N N . LEU A 1 90 ? 17.961 -7.411 -11.635 1.00 45.03 90 LEU A N 1
ATOM 701 C CA . LEU A 1 90 ? 18.943 -8.020 -12.529 1.00 45.03 90 LEU A CA 1
ATOM 702 C C . LEU A 1 90 ? 18.672 -7.587 -13.972 1.00 45.03 90 LEU A C 1
ATOM 704 O O . LEU A 1 90 ? 17.999 -8.291 -14.726 1.00 45.03 90 LEU A O 1
ATOM 708 N N . SER A 1 91 ? 19.234 -6.444 -14.375 1.00 44.41 91 SER A N 1
ATOM 709 C CA . SER A 1 91 ? 19.827 -6.379 -15.710 1.00 44.41 91 SER A CA 1
ATOM 710 C C . SER A 1 91 ? 21.277 -6.840 -15.571 1.00 44.41 91 SER A C 1
ATOM 712 O O . SER A 1 91 ? 22.085 -6.242 -14.863 1.00 44.41 91 SER A O 1
ATOM 714 N N . MET A 1 92 ? 21.603 -7.941 -16.246 1.00 39.19 92 MET A N 1
ATOM 715 C CA . MET A 1 92 ? 22.980 -8.406 -16.447 1.00 39.19 92 MET A CA 1
ATOM 716 C C . MET A 1 92 ? 23.803 -7.402 -17.289 1.00 39.19 92 MET A C 1
ATOM 718 O O . MET A 1 92 ? 24.990 -7.606 -17.512 1.00 39.19 92 MET A O 1
ATOM 722 N N . ASP A 1 93 ? 23.191 -6.301 -17.730 1.00 51.72 93 ASP A N 1
ATOM 723 C CA . ASP A 1 93 ? 23.811 -5.280 -18.576 1.00 51.72 93 ASP A CA 1
ATOM 724 C C . ASP A 1 93 ? 24.741 -4.341 -17.786 1.00 51.72 93 ASP A C 1
ATOM 726 O O . ASP A 1 93 ? 25.638 -3.727 -18.356 1.00 51.72 93 ASP A O 1
ATOM 730 N N . SER A 1 94 ? 24.607 -4.270 -16.456 1.00 44.47 94 SER A N 1
ATOM 731 C CA . SER A 1 94 ? 25.445 -3.402 -15.610 1.00 44.47 94 SER A CA 1
ATOM 732 C C . SER A 1 94 ? 26.863 -3.948 -15.387 1.00 44.47 94 SER A C 1
ATOM 734 O O . SER A 1 94 ? 27.757 -3.193 -15.017 1.00 44.47 94 SER A O 1
ATOM 736 N N . TRP A 1 95 ? 27.088 -5.249 -15.614 1.00 40.91 95 TRP A N 1
ATOM 737 C CA . TRP A 1 95 ? 28.382 -5.905 -15.374 1.00 40.91 95 TRP A CA 1
ATOM 738 C C . TRP A 1 95 ? 29.255 -6.064 -16.627 1.00 40.91 95 TRP A C 1
ATOM 740 O O . TRP A 1 95 ? 30.384 -6.532 -16.507 1.00 40.91 95 TRP A O 1
ATOM 750 N N . GLN A 1 96 ? 28.800 -5.628 -17.810 1.00 48.72 96 GLN A N 1
ATOM 751 C CA . GLN A 1 96 ? 29.655 -5.579 -19.008 1.00 48.72 96 GLN A CA 1
ATOM 752 C C . GLN A 1 96 ? 30.253 -4.198 -19.310 1.00 48.72 96 GLN A C 1
ATOM 754 O O . GLN A 1 96 ? 31.194 -4.118 -20.093 1.00 48.72 96 GLN A O 1
ATOM 759 N N . GLN A 1 97 ? 29.808 -3.123 -18.650 1.00 49.06 97 GLN A N 1
ATOM 760 C CA . GLN A 1 97 ? 30.406 -1.794 -18.847 1.00 49.06 97 GLN A CA 1
ATOM 761 C C . GLN A 1 97 ? 31.550 -1.470 -17.868 1.00 49.06 97 GLN A C 1
ATOM 763 O O . GLN A 1 97 ? 32.257 -0.490 -18.071 1.00 49.06 97 GLN A O 1
ATOM 768 N N . ALA A 1 98 ? 31.757 -2.280 -16.824 1.00 49.94 98 ALA A N 1
ATOM 769 C CA . ALA A 1 98 ? 32.761 -2.022 -15.786 1.00 49.94 98 ALA A CA 1
ATOM 770 C C . ALA A 1 98 ? 34.105 -2.750 -15.999 1.00 49.94 98 ALA A C 1
ATOM 772 O O . ALA A 1 98 ? 34.943 -2.718 -15.107 1.00 49.94 98 ALA A O 1
ATOM 773 N N . ASN A 1 99 ? 34.314 -3.420 -17.141 1.00 46.91 99 ASN A N 1
ATOM 774 C CA . ASN A 1 99 ? 35.530 -4.207 -17.385 1.00 46.91 99 ASN A CA 1
ATOM 775 C C . ASN A 1 99 ? 36.041 -4.138 -18.837 1.00 46.91 99 ASN A C 1
ATOM 777 O O . ASN A 1 99 ? 36.430 -5.151 -19.416 1.00 46.91 99 ASN A O 1
ATOM 781 N N . ILE A 1 100 ? 36.060 -2.939 -19.427 1.00 46.41 100 ILE A N 1
ATOM 782 C CA . ILE A 1 100 ? 36.924 -2.650 -20.579 1.00 46.41 100 ILE A CA 1
ATOM 783 C C . ILE A 1 100 ? 37.605 -1.294 -20.353 1.00 46.41 100 ILE A C 1
ATOM 785 O O . ILE A 1 100 ? 36.926 -0.268 -20.283 1.00 46.41 100 ILE A O 1
ATOM 789 N N . ASN A 1 101 ? 38.942 -1.365 -20.324 1.00 42.75 101 ASN A N 1
ATOM 790 C CA . ASN A 1 101 ? 39.985 -0.344 -20.130 1.00 42.75 101 ASN A CA 1
ATOM 791 C C . ASN A 1 101 ? 40.387 -0.051 -18.683 1.00 42.75 101 ASN A C 1
ATOM 793 O O . ASN A 1 101 ? 39.752 0.806 -18.033 1.00 42.75 101 ASN A O 1
#

Foldseek 3Di:
DDDPDPPDADVVLLVVVVVVLVVVCVVCVVVLAAAFEEEEEQDPVNLVSNCVVCPCVCVPRDRYYYDGDYPVVPPPDDGPYYHYDYRPPDDVVVVVVPPDD

pLDDT: mean 76.46, std 18.43, range [37.31, 95.25]

Secondary structure (DSSP, 8-state):
----------HHHHHHHHHHHHHHHHHHTTT---EEEEEE-S-HHHHHHHHHHHTTTTTT-TTEEEEEE-SGGGTT---SEEEE-------GGGGSSSS--